Protein AF-A4EEC6-F1 (afdb_monomer)

Mean predicted aligned error: 7.41 Å

pLDDT: mean 76.88, std 9.53, range [44.56, 86.56]

Radius of gyration: 12.79 Å; Cα contacts (8 Å, |Δi|>4): 101; chains: 1; bounding box: 31×28×29 Å

Structure (mmCIF, N/CA/C/O backbone):
data_AF-A4EEC6-F1
#
_entry.id   AF-A4EEC6-F1
#
loop_
_atom_site.group_PDB
_atom_site.id
_atom_site.type_symbol
_atom_site.label_atom_id
_atom_site.label_alt_id
_atom_site.label_comp_id
_atom_site.label_asym_id
_atom_site.label_entity_id
_atom_site.label_seq_id
_atom_site.pdbx_PDB_ins_code
_atom_site.Cartn_x
_atom_site.Cartn_y
_atom_site.Cartn_z
_atom_site.occupancy
_atom_site.B_iso_or_equiv
_atom_site.auth_seq_id
_atom_site.auth_comp_id
_atom_site.auth_asym_id
_atom_site.auth_atom_id
_atom_site.pdbx_PDB_model_num
ATOM 1 N N . MET A 1 1 ? 14.126 7.334 -16.837 1.00 60.81 1 MET A N 1
ATOM 2 C CA . MET A 1 1 ? 14.103 7.527 -15.365 1.00 60.81 1 MET A CA 1
ATOM 3 C C . MET A 1 1 ? 13.174 6.558 -14.622 1.00 60.81 1 MET A C 1
ATOM 5 O O . MET A 1 1 ? 13.540 6.122 -13.540 1.00 60.81 1 MET A O 1
ATOM 9 N N . ARG A 1 2 ? 11.965 6.238 -15.134 1.00 64.00 2 ARG A N 1
ATOM 10 C CA . ARG A 1 2 ? 11.032 5.276 -14.496 1.00 64.00 2 ARG A CA 1
ATOM 11 C C . ARG A 1 2 ? 11.243 3.827 -14.947 1.00 64.00 2 ARG A C 1
ATOM 13 O O . ARG A 1 2 ? 11.365 2.952 -14.103 1.00 64.00 2 ARG A O 1
ATOM 20 N N . GLU A 1 3 ? 11.370 3.594 -16.251 1.00 62.81 3 GLU A N 1
ATOM 21 C CA . GLU A 1 3 ? 11.586 2.247 -16.808 1.00 62.81 3 GLU A CA 1
ATOM 22 C C . GLU A 1 3 ? 12.883 1.593 -16.310 1.00 62.81 3 GLU A C 1
ATOM 24 O O . GLU A 1 3 ? 12.893 0.404 -16.015 1.00 62.81 3 GLU A O 1
ATOM 29 N N . GLU A 1 4 ? 13.962 2.360 -16.115 1.00 67.38 4 GLU A N 1
ATOM 30 C CA . GLU A 1 4 ? 15.215 1.816 -15.565 1.00 67.38 4 GLU A CA 1
ATOM 31 C C . GLU A 1 4 ? 15.041 1.337 -14.117 1.00 67.38 4 GLU A C 1
ATOM 33 O O . GLU A 1 4 ? 15.611 0.321 -13.722 1.00 67.38 4 GLU A O 1
ATOM 38 N N . PHE A 1 5 ? 14.219 2.037 -13.326 1.00 68.31 5 PHE A N 1
ATOM 39 C CA . PHE A 1 5 ? 13.894 1.611 -11.968 1.00 68.31 5 PHE A CA 1
ATOM 40 C C . PHE A 1 5 ? 13.033 0.348 -11.983 1.00 68.31 5 PHE A C 1
ATOM 42 O O . PHE A 1 5 ? 13.268 -0.554 -11.191 1.00 68.31 5 PHE A O 1
ATOM 49 N N . GLU A 1 6 ? 12.084 0.242 -12.913 1.00 67.44 6 GLU A N 1
ATOM 50 C CA . GLU A 1 6 ? 11.226 -0.939 -13.058 1.00 67.44 6 GLU A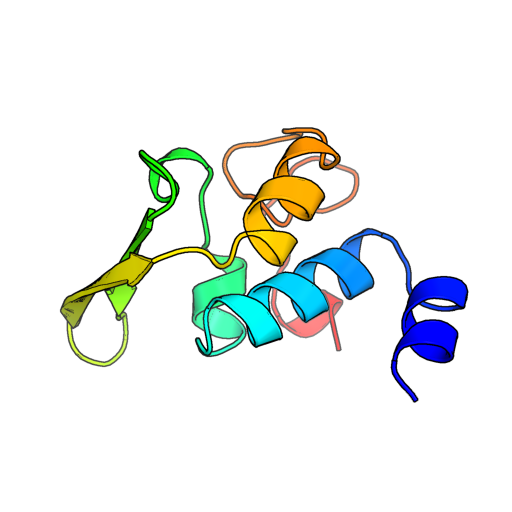 CA 1
ATOM 51 C C . GLU A 1 6 ? 12.001 -2.215 -13.446 1.00 67.44 6 GLU A C 1
ATOM 53 O O . GLU A 1 6 ? 11.535 -3.309 -13.134 1.00 67.44 6 GLU A O 1
ATOM 58 N N . ILE A 1 7 ? 13.177 -2.083 -14.074 1.00 68.69 7 ILE A N 1
ATOM 59 C CA . ILE A 1 7 ? 14.059 -3.202 -14.456 1.00 68.69 7 ILE A CA 1
ATOM 60 C C . ILE A 1 7 ? 14.990 -3.625 -13.308 1.00 68.69 7 ILE A C 1
ATOM 62 O O . ILE A 1 7 ? 15.286 -4.807 -13.152 1.00 68.69 7 ILE A O 1
ATOM 66 N N . VAL A 1 8 ? 15.478 -2.669 -12.511 1.00 76.44 8 VAL A N 1
ATOM 67 C CA . VAL A 1 8 ? 16.483 -2.922 -11.460 1.00 76.44 8 VAL A CA 1
ATOM 68 C C . VAL A 1 8 ? 15.843 -3.178 -10.090 1.00 76.44 8 VAL A C 1
ATOM 70 O O . VAL A 1 8 ? 16.421 -3.858 -9.241 1.00 76.44 8 VAL A O 1
ATOM 73 N N . ALA A 1 9 ? 14.654 -2.627 -9.841 1.00 74.19 9 ALA A N 1
ATOM 74 C CA . ALA A 1 9 ? 13.992 -2.728 -8.551 1.00 74.19 9 ALA A CA 1
ATOM 75 C C . ALA A 1 9 ? 13.407 -4.124 -8.317 1.00 74.19 9 ALA A C 1
ATOM 77 O O . ALA A 1 9 ? 12.738 -4.700 -9.167 1.00 74.19 9 ALA A O 1
ATOM 78 N N . THR A 1 10 ? 13.579 -4.627 -7.095 1.00 80.06 10 THR A N 1
ATOM 79 C CA . THR A 1 10 ? 12.827 -5.799 -6.620 1.00 80.06 10 THR A CA 1
ATOM 80 C C . THR A 1 10 ? 11.316 -5.558 -6.714 1.00 80.06 10 THR A C 1
ATOM 82 O O . THR A 1 10 ? 10.867 -4.431 -6.490 1.00 80.06 10 THR A O 1
ATOM 85 N N . ASP A 1 11 ? 10.523 -6.612 -6.932 1.00 79.31 11 ASP A N 1
ATOM 86 C CA . ASP A 1 11 ? 9.053 -6.535 -7.048 1.00 79.31 11 ASP A CA 1
ATOM 87 C C . ASP A 1 11 ? 8.404 -5.733 -5.912 1.00 79.31 11 ASP A C 1
ATOM 89 O O . ASP A 1 11 ? 7.493 -4.930 -6.115 1.00 79.31 11 ASP A O 1
ATOM 93 N N . ARG A 1 12 ? 8.936 -5.888 -4.694 1.00 80.00 12 ARG A N 1
ATOM 94 C CA . ARG A 1 12 ? 8.505 -5.142 -3.509 1.00 80.00 12 ARG A CA 1
ATOM 95 C C . ARG A 1 12 ? 8.812 -3.648 -3.610 1.00 80.00 12 ARG A C 1
ATOM 97 O O . ARG A 1 12 ? 7.964 -2.833 -3.260 1.00 80.00 12 ARG A O 1
ATOM 104 N N . ALA A 1 13 ? 10.018 -3.277 -4.034 1.00 80.94 13 ALA A N 1
ATOM 105 C CA . ALA A 1 13 ? 10.391 -1.872 -4.190 1.00 80.94 13 ALA A CA 1
ATOM 106 C C . ALA A 1 13 ? 9.571 -1.206 -5.304 1.00 80.94 13 ALA A C 1
ATOM 108 O O . ALA A 1 13 ? 9.107 -0.080 -5.127 1.00 80.94 13 ALA A O 1
ATOM 109 N N . ARG A 1 14 ? 9.307 -1.931 -6.399 1.00 83.62 14 ARG A N 1
ATOM 110 C CA . ARG A 1 14 ? 8.414 -1.482 -7.474 1.00 83.62 14 ARG A CA 1
ATOM 111 C C . ARG A 1 14 ? 6.977 -1.298 -6.983 1.00 83.62 14 ARG A C 1
ATOM 113 O O . ARG A 1 14 ? 6.380 -0.259 -7.237 1.00 83.62 14 ARG A O 1
ATOM 120 N N . LEU A 1 15 ? 6.457 -2.236 -6.190 1.00 84.44 15 LEU A N 1
ATOM 121 C CA . LEU A 1 15 ? 5.134 -2.127 -5.568 1.00 84.44 15 LEU A CA 1
ATOM 122 C C . LEU A 1 15 ? 5.019 -0.908 -4.64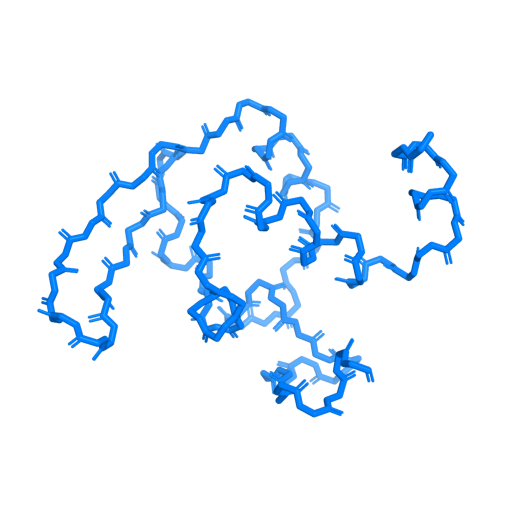5 1.00 84.44 15 LEU A C 1
ATOM 124 O O . LEU A 1 15 ? 4.054 -0.153 -4.741 1.00 84.44 15 LEU A O 1
ATOM 128 N N . VAL A 1 16 ? 6.008 -0.684 -3.774 1.00 83.81 16 VAL A N 1
ATOM 129 C CA . VAL A 1 16 ? 6.053 0.509 -2.911 1.00 83.81 16 VAL A CA 1
ATOM 130 C C . VAL A 1 16 ? 6.073 1.781 -3.758 1.00 83.81 16 VAL A C 1
ATOM 132 O O . VAL A 1 16 ? 5.365 2.735 -3.446 1.00 83.81 16 VAL A O 1
ATOM 135 N N . TYR A 1 17 ? 6.859 1.794 -4.833 1.00 84.31 17 TYR A N 1
ATOM 136 C CA . TYR A 1 17 ? 6.970 2.933 -5.735 1.00 84.31 17 TYR A CA 1
ATOM 137 C C . TYR A 1 17 ? 5.645 3.257 -6.443 1.00 84.31 17 TYR A C 1
ATOM 139 O O . TYR A 1 17 ? 5.195 4.402 -6.388 1.00 84.31 17 TYR A O 1
ATOM 147 N N . GLU A 1 18 ? 4.977 2.261 -7.031 1.00 86.19 18 GLU A N 1
ATOM 148 C CA . GLU A 1 18 ? 3.667 2.436 -7.677 1.00 86.19 18 GLU A CA 1
ATOM 149 C C . GLU A 1 18 ? 2.599 2.904 -6.679 1.00 86.19 18 GLU A C 1
ATOM 151 O O . GLU A 1 18 ? 1.820 3.805 -6.986 1.00 86.19 18 GLU A O 1
ATOM 156 N N . LEU A 1 19 ? 2.595 2.372 -5.451 1.00 85.69 19 LEU A N 1
ATOM 157 C CA . LEU A 1 19 ? 1.682 2.817 -4.393 1.00 85.69 19 LEU A CA 1
ATOM 158 C C . LEU A 1 19 ? 1.949 4.268 -3.974 1.00 85.69 19 LEU A C 1
ATOM 160 O O . LEU A 1 19 ? 1.006 5.043 -3.816 1.00 85.69 19 LEU A O 1
ATOM 164 N N . CYS A 1 20 ? 3.217 4.663 -3.824 1.00 84.88 20 CYS A N 1
ATOM 165 C CA . CYS A 1 20 ? 3.596 6.048 -3.539 1.00 84.88 20 CYS A CA 1
ATOM 166 C C . CYS A 1 20 ? 3.110 7.000 -4.636 1.00 84.88 20 CYS A C 1
ATOM 168 O O . CYS A 1 20 ? 2.545 8.049 -4.326 1.00 84.88 20 CYS A O 1
ATOM 170 N N . LEU A 1 21 ? 3.298 6.626 -5.904 1.00 85.25 21 LEU A N 1
ATOM 171 C CA . LEU A 1 21 ? 2.873 7.434 -7.043 1.00 85.25 21 LEU A CA 1
ATOM 172 C C . LEU A 1 21 ? 1.352 7.488 -7.200 1.00 85.25 21 LEU A C 1
ATOM 174 O O . LEU A 1 21 ? 0.812 8.552 -7.489 1.00 85.25 21 LEU A O 1
ATOM 178 N N . GLY A 1 22 ? 0.664 6.360 -7.029 1.00 84.50 22 GLY A N 1
ATOM 179 C CA . GLY A 1 22 ? -0.775 6.268 -7.261 1.00 84.50 22 GLY A CA 1
ATOM 180 C C . GLY A 1 22 ? -1.627 6.801 -6.109 1.00 84.50 22 GLY A C 1
ATOM 181 O O . GLY A 1 22 ? -2.707 7.322 -6.360 1.00 84.50 22 GLY A O 1
ATOM 182 N N . LEU A 1 23 ? -1.154 6.708 -4.860 1.00 83.00 23 LEU A N 1
ATOM 183 C CA . LEU A 1 23 ? -1.908 7.136 -3.671 1.00 83.00 23 LEU A CA 1
ATOM 184 C C . LEU A 1 23 ? -1.459 8.493 -3.113 1.00 83.00 23 LEU A C 1
ATOM 186 O O . LEU A 1 23 ? -2.188 9.109 -2.330 1.00 83.00 23 LEU A O 1
ATOM 190 N N . GLY A 1 24 ? -0.239 8.939 -3.433 1.00 81.81 24 GLY A N 1
ATOM 191 C CA . GLY A 1 24 ? 0.326 10.195 -2.928 1.00 81.81 24 GLY A CA 1
ATOM 192 C C . GL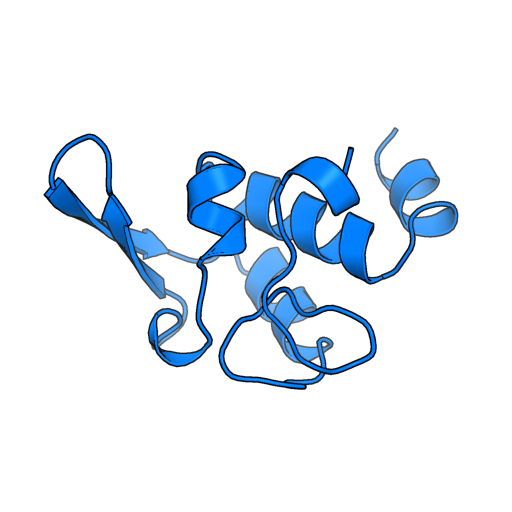Y A 1 24 ? 0.443 10.267 -1.398 1.00 81.81 24 GLY A C 1
ATOM 193 O O . GLY A 1 24 ? 0.483 11.359 -0.830 1.00 81.81 24 GLY A O 1
ATOM 194 N N . GLN A 1 25 ? 0.443 9.123 -0.706 1.00 80.25 25 GLN A N 1
ATOM 195 C CA . GLN A 1 25 ? 0.530 9.054 0.754 1.00 80.25 25 GLN A CA 1
ATOM 196 C C . GLN A 1 25 ? 1.976 8.925 1.239 1.00 80.25 25 GLN A C 1
ATOM 198 O O . GLN A 1 25 ? 2.901 8.628 0.485 1.00 80.25 25 GLN A O 1
ATOM 203 N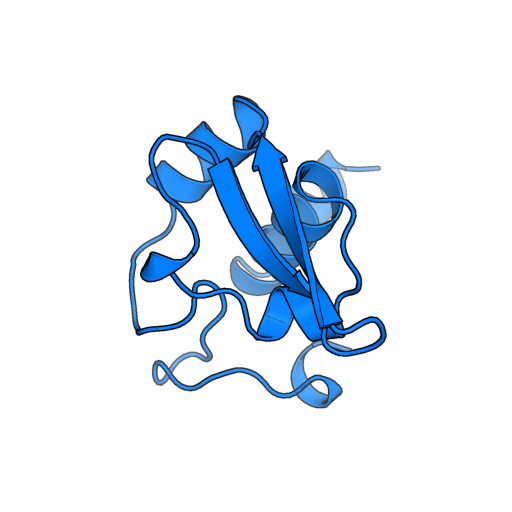 N . ARG A 1 26 ? 2.187 9.148 2.542 1.00 80.69 26 ARG A N 1
ATOM 204 C CA . ARG A 1 26 ? 3.501 8.947 3.162 1.00 80.69 26 ARG A CA 1
ATOM 205 C C . ARG A 1 26 ? 3.831 7.462 3.178 1.00 80.69 26 ARG A C 1
ATOM 207 O O . ARG A 1 26 ? 2.976 6.639 3.495 1.00 80.69 26 ARG A O 1
ATOM 214 N N . ILE A 1 27 ? 5.102 7.135 2.965 1.00 79.12 27 ILE A N 1
ATOM 215 C CA . ILE A 1 27 ? 5.593 5.752 3.011 1.00 79.12 27 ILE A CA 1
ATOM 216 C C . ILE A 1 27 ? 5.191 5.020 4.305 1.00 79.12 27 ILE A C 1
ATOM 218 O O . ILE A 1 27 ? 4.816 3.859 4.254 1.00 79.12 27 ILE A O 1
ATOM 222 N N . GLY A 1 28 ? 5.159 5.697 5.460 1.00 76.06 28 GLY A N 1
ATOM 223 C CA . GLY A 1 28 ? 4.716 5.089 6.722 1.00 76.06 28 GLY A CA 1
ATOM 224 C C . GLY A 1 28 ? 3.241 4.661 6.748 1.00 76.06 28 GLY A C 1
ATOM 225 O O . GLY A 1 28 ? 2.914 3.682 7.418 1.00 76.06 28 GLY A O 1
ATOM 226 N N . ASP A 1 29 ? 2.370 5.360 6.015 1.00 78.62 29 ASP A N 1
ATOM 227 C CA . ASP A 1 29 ? 0.962 4.984 5.840 1.00 78.62 29 ASP A CA 1
ATOM 228 C C . ASP A 1 29 ? 0.827 3.896 4.763 1.00 78.62 29 ASP A C 1
ATOM 230 O O . ASP A 1 29 ? 0.054 2.954 4.925 1.00 78.62 29 ASP A O 1
ATOM 234 N N . ILE A 1 30 ? 1.646 3.969 3.708 1.00 82.62 30 ILE A N 1
ATOM 235 C CA . ILE A 1 30 ? 1.706 2.963 2.638 1.00 82.62 30 ILE A CA 1
ATOM 236 C C . ILE A 1 30 ? 2.128 1.601 3.187 1.00 82.62 30 ILE A C 1
ATOM 238 O O . ILE A 1 30 ? 1.536 0.597 2.828 1.00 82.62 30 ILE A O 1
ATOM 242 N N . LEU A 1 31 ? 3.067 1.535 4.132 1.00 80.56 31 LEU A N 1
ATOM 243 C CA . LEU A 1 31 ? 3.470 0.266 4.757 1.00 80.56 31 LEU A CA 1
ATOM 244 C C . LEU A 1 31 ? 2.372 -0.410 5.579 1.00 80.56 31 LEU A C 1
ATOM 246 O O . LEU A 1 31 ? 2.476 -1.596 5.886 1.00 80.56 31 LEU A O 1
ATOM 250 N N . LYS A 1 32 ? 1.330 0.336 5.946 1.00 78.88 32 LYS A N 1
ATOM 251 C CA . LYS A 1 32 ? 0.183 -0.166 6.707 1.00 78.88 32 LYS A CA 1
ATOM 252 C C . LYS A 1 32 ? -1.018 -0.471 5.817 1.00 78.88 32 LYS A C 1
ATOM 254 O O . LYS A 1 32 ? -2.073 -0.825 6.343 1.00 78.88 32 LYS A O 1
ATOM 259 N N . ILE A 1 33 ? -0.879 -0.331 4.498 1.00 83.38 33 ILE A N 1
ATOM 260 C CA . ILE A 1 33 ? -1.963 -0.620 3.569 1.00 83.38 33 ILE A CA 1
ATOM 261 C C . ILE A 1 33 ? -2.352 -2.097 3.655 1.00 83.38 33 ILE A C 1
ATOM 263 O O . ILE A 1 33 ? -1.505 -2.996 3.628 1.00 83.38 33 ILE A O 1
ATOM 267 N N . ARG A 1 34 ? -3.655 -2.342 3.749 1.00 85.50 34 ARG A N 1
ATOM 268 C CA . ARG A 1 34 ? -4.252 -3.675 3.746 1.00 85.50 34 ARG A CA 1
ATOM 269 C C . ARG A 1 34 ? -5.106 -3.848 2.508 1.00 85.50 34 ARG A C 1
ATOM 271 O O . ARG A 1 34 ? -5.651 -2.870 2.006 1.00 85.50 34 ARG A O 1
ATOM 278 N N . TRP A 1 35 ? -5.259 -5.089 2.060 1.00 84.94 35 TRP A N 1
ATOM 279 C CA . TRP A 1 35 ? -6.170 -5.391 0.955 1.00 84.94 35 TRP A CA 1
ATOM 280 C C . TRP A 1 35 ? -7.611 -4.986 1.283 1.00 84.94 35 TRP A C 1
ATOM 282 O O . TRP A 1 35 ? -8.287 -4.468 0.409 1.00 84.94 35 TRP A O 1
ATOM 292 N N . ASP A 1 36 ? -8.033 -5.097 2.548 1.00 83.88 36 ASP A N 1
ATOM 293 C CA . ASP A 1 36 ? -9.360 -4.651 3.013 1.00 83.88 36 ASP A CA 1
ATOM 294 C C . ASP A 1 36 ? -9.593 -3.137 2.885 1.00 83.88 36 ASP A C 1
ATOM 296 O O . ASP A 1 36 ? -10.732 -2.687 2.834 1.00 83.88 36 ASP A O 1
ATOM 300 N N . HIS A 1 37 ? -8.526 -2.333 2.859 1.00 83.50 37 HIS A N 1
ATOM 301 C CA . HIS A 1 37 ? -8.639 -0.887 2.647 1.00 83.50 37 HIS A CA 1
ATOM 302 C C . HIS A 1 37 ? -8.821 -0.537 1.167 1.00 83.50 37 HIS A C 1
ATOM 304 O O . HIS A 1 37 ? -9.168 0.596 0.843 1.00 83.50 37 HIS A O 1
ATOM 310 N N . ILE A 1 38 ? -8.530 -1.476 0.264 1.00 84.25 38 ILE A N 1
ATOM 311 C CA . ILE A 1 38 ? -8.701 -1.302 -1.172 1.00 84.25 38 ILE A CA 1
ATOM 312 C C . ILE A 1 38 ? -10.047 -1.909 -1.549 1.00 84.25 38 ILE A C 1
ATOM 314 O O . ILE A 1 38 ? -10.178 -3.126 -1.665 1.00 84.25 38 ILE A O 1
ATOM 318 N N . ASN A 1 39 ? -11.048 -1.058 -1.747 1.00 79.56 39 ASN A N 1
ATOM 319 C CA . ASN A 1 39 ? -12.388 -1.490 -2.113 1.00 79.56 39 ASN A CA 1
ATOM 320 C C . ASN A 1 39 ? -12.930 -0.673 -3.285 1.00 79.56 39 ASN A C 1
ATOM 322 O O . ASN A 1 39 ? -12.819 0.552 -3.301 1.00 79.56 39 ASN A O 1
ATOM 326 N N . ASP A 1 40 ? -13.522 -1.359 -4.264 1.00 77.56 40 ASP A N 1
ATOM 327 C CA . ASP A 1 40 ? -14.167 -0.739 -5.429 1.00 77.56 40 ASP A CA 1
ATOM 328 C C . ASP A 1 40 ? -13.276 0.303 -6.139 1.00 77.56 40 ASP A C 1
ATOM 330 O O . ASP A 1 40 ? -13.680 1.418 -6.466 1.00 77.56 40 ASP A O 1
ATOM 334 N N . GLY A 1 41 ? -11.983 -0.006 -6.281 1.00 81.06 41 GLY A N 1
ATOM 335 C CA . GLY A 1 41 ? -11.036 0.912 -6.906 1.00 81.06 41 GLY A CA 1
ATOM 336 C C . GLY A 1 41 ? -10.732 2.176 -6.094 1.00 81.06 41 GLY A C 1
AT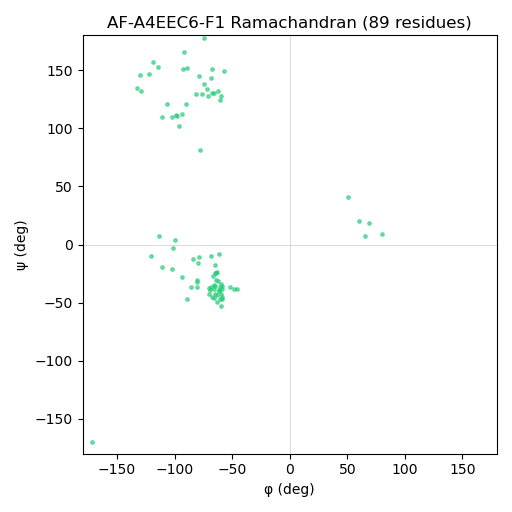OM 337 O O . GLY A 1 41 ? -10.221 3.140 -6.659 1.00 81.06 41 GLY A O 1
ATOM 338 N N . HIS A 1 42 ? -11.011 2.178 -4.794 1.00 84.44 42 HIS A N 1
ATOM 339 C CA . HIS A 1 42 ? -10.658 3.243 -3.867 1.00 84.44 42 HIS A CA 1
ATOM 340 C C . HIS A 1 42 ? -9.797 2.699 -2.730 1.00 84.44 42 HIS A C 1
ATOM 342 O O . HIS A 1 42 ? -9.968 1.564 -2.295 1.00 84.44 42 HIS A O 1
ATOM 348 N N . TYR A 1 43 ? -8.875 3.524 -2.248 1.00 85.62 43 TYR A N 1
ATOM 349 C CA . TYR A 1 43 ? -8.109 3.283 -1.040 1.00 85.62 43 TYR A CA 1
ATOM 350 C C . TYR A 1 43 ? -8.676 4.119 0.105 1.00 85.62 43 TYR A C 1
ATOM 352 O O . TYR A 1 43 ? -8.538 5.346 0.123 1.00 85.62 43 TYR A O 1
ATOM 360 N N . ASP A 1 44 ? -9.295 3.431 1.053 1.00 85.06 44 ASP A N 1
ATOM 361 C CA . ASP A 1 44 ? -9.862 4.007 2.260 1.00 85.06 44 ASP A CA 1
ATOM 362 C C . ASP A 1 44 ? -8.832 3.927 3.388 1.00 85.06 44 ASP A C 1
ATOM 364 O O . ASP A 1 44 ? -8.484 2.848 3.869 1.00 85.06 44 ASP A O 1
ATOM 368 N N . LEU A 1 45 ? -8.325 5.078 3.828 1.00 82.06 45 LEU A N 1
ATOM 369 C CA . LEU A 1 45 ? -7.399 5.149 4.953 1.00 82.06 45 LEU A CA 1
ATOM 370 C C . LEU A 1 45 ? -7.827 6.180 5.984 1.00 82.06 45 LEU A C 1
ATOM 372 O O . LEU A 1 45 ? -8.292 7.270 5.661 1.00 82.06 45 LEU A O 1
ATOM 376 N N . THR A 1 46 ? -7.546 5.876 7.244 1.00 80.19 46 THR A N 1
ATOM 377 C CA . THR A 1 46 ? -7.576 6.865 8.319 1.00 80.19 46 THR A CA 1
ATOM 378 C C . THR A 1 46 ? -6.147 7.318 8.583 1.00 80.19 46 THR A C 1
ATOM 380 O O . THR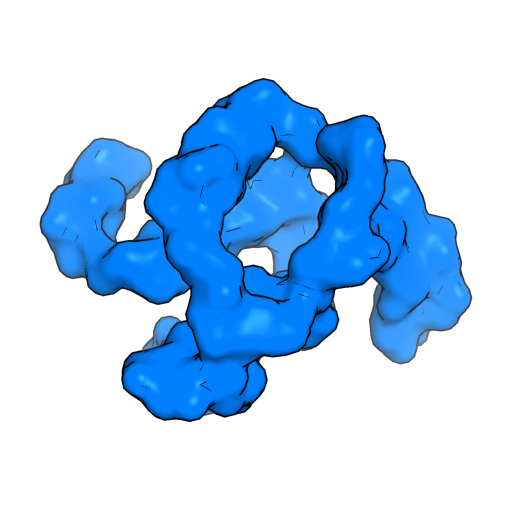 A 1 46 ? -5.318 6.537 9.051 1.00 80.19 46 THR A O 1
ATOM 383 N N . GLN A 1 47 ? -5.828 8.575 8.265 1.00 68.38 47 GLN A N 1
ATOM 384 C CA . GLN A 1 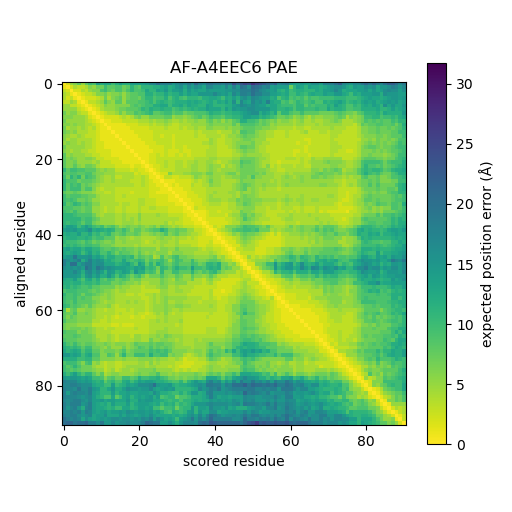47 ? -4.482 9.115 8.466 1.00 68.38 47 GLN A CA 1
ATOM 385 C C . GLN A 1 47 ? -4.089 9.073 9.943 1.00 68.38 47 GLN A C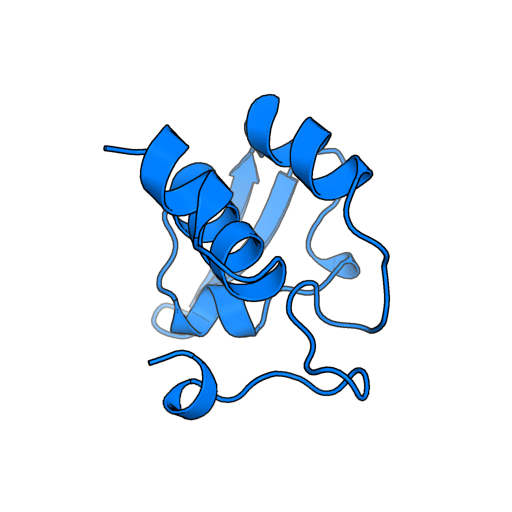 1
ATOM 387 O O . GLN A 1 47 ? -4.747 9.686 10.779 1.00 68.38 47 GLN A O 1
ATOM 392 N N . GLY A 1 48 ? -2.958 8.441 10.268 1.00 65.94 48 GLY A N 1
ATOM 393 C CA . GLY A 1 48 ? -2.510 8.323 11.660 1.00 65.94 48 GLY A CA 1
ATOM 394 C C . GLY A 1 48 ? -2.119 9.656 12.310 1.00 65.94 48 GLY A C 1
ATOM 395 O O . GLY A 1 48 ? -2.221 9.801 13.522 1.00 65.94 48 GLY A O 1
ATOM 396 N N . LYS A 1 49 ? -1.688 10.647 11.518 1.00 70.06 49 LYS A N 1
ATOM 397 C CA . LYS A 1 49 ? -1.249 11.958 12.033 1.00 70.06 49 LYS A CA 1
ATOM 398 C C . LYS A 1 49 ? -2.411 12.903 12.353 1.00 70.06 49 LYS A C 1
ATOM 400 O O . LYS A 1 49 ? -2.294 13.748 13.231 1.00 70.06 49 LYS A O 1
ATOM 405 N N . THR A 1 50 ? -3.497 12.796 11.601 1.00 67.88 50 THR A N 1
ATOM 406 C CA . THR A 1 50 ? -4.613 13.757 11.593 1.00 67.88 50 THR A CA 1
ATOM 407 C C . THR A 1 50 ? -5.945 13.118 11.971 1.00 67.88 50 THR A C 1
ATOM 409 O O . THR A 1 50 ? -6.915 13.842 12.158 1.00 67.88 50 THR A O 1
ATOM 412 N N . GLY A 1 51 ? -6.019 11.785 12.056 1.00 73.62 51 GLY A N 1
ATOM 413 C CA . GLY A 1 51 ? -7.241 11.029 12.345 1.00 73.62 51 GLY A CA 1
ATOM 414 C C . GLY A 1 51 ? -8.316 11.131 11.261 1.00 73.62 51 GLY A C 1
ATOM 415 O O . GLY A 1 51 ? -9.434 10.672 11.464 1.00 73.62 51 GLY A O 1
ATOM 416 N N . LYS A 1 52 ? -8.010 11.752 10.116 1.00 79.50 52 LYS A N 1
ATOM 417 C CA . LYS A 1 52 ? -8.983 11.983 9.047 1.00 79.50 52 LYS A CA 1
ATOM 418 C C . LYS A 1 52 ? -9.146 10.735 8.196 1.00 79.50 52 LYS A C 1
ATOM 420 O O . LYS A 1 52 ? -8.153 10.198 7.703 1.00 79.50 52 LYS A O 1
ATOM 425 N N . PHE A 1 53 ? -10.396 10.331 7.999 1.00 82.75 53 PHE A N 1
ATOM 426 C CA . PHE A 1 53 ? -10.766 9.359 6.982 1.00 82.75 53 PHE A CA 1
ATOM 427 C C . PHE A 1 53 ? -10.639 10.000 5.598 1.00 82.75 53 PHE A C 1
ATOM 429 O O . PHE A 1 53 ? -11.163 11.089 5.353 1.00 82.75 53 PHE A O 1
ATOM 436 N N . LEU A 1 54 ? -9.909 9.336 4.714 1.00 84.06 54 LEU A N 1
ATOM 437 C CA . LEU A 1 54 ? -9.666 9.734 3.340 1.00 84.06 54 LEU A CA 1
ATOM 438 C C . LEU A 1 54 ? -9.980 8.549 2.442 1.00 84.06 54 LEU A C 1
ATOM 440 O O . LEU A 1 54 ? -9.498 7.444 2.674 1.00 84.06 54 LEU A O 1
ATOM 444 N N . ARG A 1 55 ? -10.750 8.824 1.396 1.00 85.75 55 ARG A N 1
ATOM 445 C CA . ARG A 1 55 ? -11.045 7.890 0.319 1.00 85.75 55 ARG A CA 1
ATOM 446 C C . ARG A 1 55 ? -10.347 8.385 -0.936 1.00 85.75 55 ARG A C 1
ATOM 448 O O . ARG A 1 55 ? -10.701 9.439 -1.460 1.00 85.75 55 ARG A O 1
ATOM 455 N N . ILE A 1 56 ? -9.318 7.668 -1.370 1.00 84.62 56 ILE A N 1
ATOM 456 C CA . ILE A 1 56 ? -8.475 8.056 -2.504 1.00 84.62 56 ILE A CA 1
ATOM 457 C C . ILE A 1 56 ? -8.816 7.153 -3.690 1.00 84.62 56 ILE A C 1
ATOM 459 O O . ILE A 1 56 ? -8.673 5.939 -3.565 1.00 84.62 56 ILE A O 1
ATOM 463 N N . PRO A 1 57 ? -9.260 7.687 -4.838 1.00 85.38 57 PRO A N 1
ATOM 464 C CA . PRO A 1 57 ? -9.481 6.861 -6.018 1.00 85.38 57 PRO A CA 1
ATOM 465 C C . PRO A 1 57 ? -8.146 6.304 -6.529 1.00 85.38 57 PRO A C 1
ATOM 467 O O . PRO A 1 57 ? -7.176 7.043 -6.699 1.00 85.38 57 PRO A O 1
ATOM 470 N N . LEU A 1 58 ? -8.094 4.995 -6.775 1.00 85.69 58 LEU A N 1
ATOM 471 C CA . LEU A 1 58 ? -6.949 4.349 -7.409 1.00 85.69 58 LEU A CA 1
ATOM 472 C C . LEU A 1 58 ? -6.926 4.735 -8.888 1.00 85.69 58 LEU A C 1
ATOM 474 O O . LEU A 1 58 ? -7.946 4.655 -9.576 1.00 85.69 58 LEU A O 1
ATOM 478 N N . THR A 1 59 ? -5.754 5.112 -9.389 1.00 85.38 59 THR A N 1
ATOM 479 C CA . THR A 1 59 ? -5.550 5.315 -10.825 1.00 85.38 59 THR A CA 1
ATOM 480 C C . THR A 1 59 ? -5.646 3.984 -11.565 1.00 85.38 59 THR A C 1
ATOM 482 O O . THR A 1 59 ? -5.296 2.937 -11.016 1.00 85.38 59 THR A O 1
ATOM 485 N N . ASP A 1 60 ? -6.077 4.006 -12.826 1.00 85.12 60 ASP A N 1
ATOM 486 C CA . ASP A 1 60 ? -6.232 2.777 -13.619 1.00 85.12 60 ASP A CA 1
ATOM 487 C C . ASP A 1 60 ? -4.914 2.003 -13.748 1.00 85.12 60 ASP A C 1
ATOM 489 O O . ASP A 1 60 ? -4.899 0.781 -13.646 1.00 85.12 60 ASP A O 1
ATOM 493 N N . ARG A 1 61 ? -3.780 2.713 -13.843 1.00 84.00 61 ARG A N 1
ATOM 494 C CA . ARG A 1 61 ? -2.439 2.106 -13.806 1.00 84.00 61 ARG A CA 1
ATOM 495 C C . ARG A 1 61 ? -2.199 1.327 -12.513 1.00 84.00 61 ARG A C 1
ATOM 497 O O . ARG A 1 61 ? -1.713 0.201 -12.570 1.00 84.00 61 ARG A O 1
ATOM 504 N N . LEU A 1 62 ? -2.524 1.917 -11.361 1.00 84.69 62 LEU A N 1
ATOM 505 C CA . LEU A 1 62 ? -2.309 1.263 -10.074 1.00 84.69 62 LEU A CA 1
ATOM 506 C C . LEU A 1 62 ? -3.247 0.065 -9.897 1.00 84.69 62 LEU A C 1
ATOM 508 O O . LEU A 1 62 ? -2.814 -0.949 -9.363 1.00 84.69 62 LEU A O 1
ATOM 512 N N . LYS A 1 63 ? -4.491 0.143 -10.388 1.00 85.38 63 LYS A N 1
ATOM 513 C CA . LYS A 1 63 ? -5.410 -1.007 -10.411 1.00 85.38 63 LYS A CA 1
ATOM 514 C C . LYS A 1 63 ? -4.828 -2.159 -11.228 1.00 85.38 63 LYS A C 1
ATOM 516 O O . LYS A 1 63 ? -4.653 -3.242 -10.682 1.00 85.38 63 LYS A O 1
ATOM 521 N N . SER A 1 64 ? -4.424 -1.897 -12.473 1.00 86.56 64 SER A N 1
ATOM 522 C CA . SER A 1 64 ? -3.820 -2.919 -13.334 1.00 86.56 64 SER A CA 1
ATOM 523 C C . SER A 1 64 ? -2.551 -3.515 -12.727 1.00 86.56 64 SER A C 1
ATOM 525 O O . SER A 1 64 ? -2.328 -4.714 -12.837 1.00 86.56 64 SER A O 1
ATOM 527 N N . TYR A 1 65 ? -1.721 -2.705 -12.061 1.00 85.81 65 TYR A N 1
ATOM 528 C CA . TYR A 1 65 ? -0.538 -3.215 -11.371 1.00 85.81 65 TYR A CA 1
ATOM 529 C C . TYR A 1 65 ? -0.916 -4.091 -10.169 1.00 85.81 65 TYR A C 1
ATOM 531 O O . TYR A 1 65 ? -0.373 -5.181 -10.016 1.00 85.81 65 TYR A O 1
ATOM 539 N N . LEU A 1 66 ? -1.870 -3.663 -9.338 1.00 83.94 66 LEU A N 1
ATOM 540 C CA . LEU A 1 66 ? -2.338 -4.435 -8.183 1.00 83.94 66 LEU A CA 1
ATOM 541 C C . LEU A 1 66 ? -2.981 -5.768 -8.577 1.00 83.94 66 LEU A C 1
ATOM 543 O O . LEU A 1 66 ? -2.818 -6.734 -7.836 1.00 83.94 66 LEU A O 1
ATOM 547 N N . ASP A 1 67 ? -3.631 -5.851 -9.738 1.00 84.50 67 ASP A N 1
ATOM 548 C CA . ASP A 1 67 ? -4.165 -7.112 -10.269 1.00 84.50 67 ASP A CA 1
ATOM 549 C C . ASP A 1 67 ? -3.062 -8.131 -10.601 1.00 84.50 67 ASP A C 1
ATOM 551 O O . ASP A 1 67 ? -3.303 -9.337 -10.568 1.00 84.50 67 ASP A O 1
ATOM 555 N N . THR A 1 68 ? -1.832 -7.675 -10.867 1.00 84.81 68 THR A N 1
ATOM 556 C CA . THR A 1 68 ? -0.673 -8.565 -11.071 1.00 84.81 68 THR A CA 1
ATOM 557 C C . THR A 1 68 ? 0.002 -8.997 -9.766 1.00 84.81 68 THR A C 1
ATOM 559 O O . THR A 1 68 ? 0.839 -9.900 -9.770 1.00 84.81 68 THR A O 1
ATOM 562 N N . VAL A 1 69 ? -0.335 -8.360 -8.640 1.00 83.12 69 VAL A N 1
ATOM 563 C CA . VAL A 1 69 ? 0.334 -8.576 -7.353 1.00 83.12 69 VAL A CA 1
ATOM 564 C C . VAL A 1 69 ? -0.370 -9.686 -6.580 1.00 83.12 69 VAL A C 1
ATOM 566 O O . VAL A 1 69 ? -1.542 -9.589 -6.221 1.00 83.12 69 VAL A O 1
ATOM 569 N N . GLU A 1 70 ? 0.374 -10.740 -6.255 1.00 78.81 70 GLU A N 1
ATOM 570 C CA . GLU A 1 70 ? -0.143 -11.848 -5.455 1.00 78.81 70 GLU A CA 1
ATOM 571 C C . GLU A 1 70 ? -0.439 -11.417 -4.006 1.00 78.81 70 GLU A C 1
ATOM 573 O O . GLU A 1 70 ? 0.404 -10.844 -3.306 1.00 78.81 70 GLU A O 1
ATOM 578 N N . LYS A 1 71 ? -1.640 -11.747 -3.517 1.00 80.81 71 LYS A N 1
ATOM 579 C CA . LYS A 1 71 ? -2.088 -11.444 -2.150 1.00 80.81 71 LYS A CA 1
ATOM 580 C C . LYS A 1 71 ? -1.481 -12.428 -1.144 1.00 80.81 71 LYS A C 1
ATOM 582 O O . LYS A 1 71 ? -2.126 -13.381 -0.721 1.00 80.81 71 LYS A O 1
ATOM 587 N N . LYS A 1 72 ? -0.233 -12.183 -0.738 1.00 73.19 72 LYS A N 1
ATOM 588 C CA . LYS A 1 72 ? 0.526 -13.058 0.183 1.00 73.19 72 LYS A CA 1
ATOM 589 C C . LYS A 1 72 ? 0.172 -12.909 1.668 1.00 73.19 72 LYS A C 1
ATOM 591 O O . LYS A 1 72 ? 0.620 -13.707 2.486 1.00 73.19 72 LYS A O 1
ATOM 596 N N . GLY A 1 73 ? -0.600 -11.891 2.046 1.00 75.62 73 GLY A N 1
ATOM 597 C CA . GLY A 1 73 ? -0.950 -11.629 3.441 1.00 75.62 73 GLY A CA 1
ATOM 598 C C . GLY A 1 73 ? -1.995 -10.529 3.600 1.00 75.62 73 GLY A C 1
ATOM 599 O O . GLY A 1 73 ? -2.597 -10.082 2.629 1.00 75.62 73 GLY A O 1
ATOM 600 N N . LEU A 1 74 ? -2.203 -10.087 4.843 1.00 79.31 74 LEU A N 1
ATOM 601 C CA . LEU A 1 74 ? -3.162 -9.027 5.190 1.00 79.31 74 LEU A CA 1
ATOM 602 C C . LEU A 1 74 ? -2.776 -7.654 4.621 1.00 79.31 74 LEU A C 1
ATOM 604 O O . LEU A 1 74 ? -3.653 -6.861 4.272 1.00 79.31 74 LEU A O 1
ATOM 608 N N . THR A 1 75 ? -1.476 -7.363 4.547 1.00 82.44 75 THR A N 1
ATOM 609 C CA . THR A 1 75 ? -0.941 -6.124 3.973 1.00 82.44 75 THR A CA 1
ATOM 610 C C . THR A 1 75 ? -0.609 -6.305 2.495 1.00 82.44 75 THR A C 1
ATOM 612 O O . THR A 1 75 ? -0.273 -7.405 2.063 1.00 82.44 75 THR A O 1
ATOM 615 N N . VAL A 1 76 ? -0.682 -5.227 1.709 1.00 81.94 76 VAL A N 1
ATOM 616 C CA . VAL A 1 76 ? -0.273 -5.271 0.286 1.00 81.94 76 VAL A CA 1
ATOM 617 C C . VAL A 1 76 ? 1.244 -5.423 0.182 1.00 81.94 76 VAL A C 1
ATOM 619 O O . VAL A 1 76 ? 1.747 -6.156 -0.659 1.00 81.94 76 VAL A O 1
ATOM 622 N N . ILE A 1 77 ? 1.983 -4.770 1.083 1.00 79.31 77 ILE A N 1
ATOM 623 C CA . ILE A 1 77 ? 3.439 -4.887 1.176 1.00 79.31 77 ILE A CA 1
ATOM 624 C C . ILE A 1 77 ? 3.763 -5.899 2.274 1.00 79.31 77 ILE A C 1
ATOM 626 O O . ILE A 1 77 ? 3.565 -5.629 3.464 1.00 79.31 77 ILE A O 1
ATOM 630 N N . THR A 1 78 ? 4.280 -7.057 1.880 1.00 73.50 78 THR A N 1
ATOM 631 C CA . THR A 1 78 ? 4.751 -8.103 2.794 1.00 73.50 78 THR A CA 1
ATOM 632 C C . THR A 1 78 ? 6.235 -8.381 2.588 1.00 73.50 78 THR A C 1
ATOM 634 O O . THR A 1 78 ? 6.801 -8.103 1.529 1.00 73.50 78 THR A O 1
ATOM 637 N N . ASP A 1 79 ? 6.893 -8.924 3.610 1.00 65.81 79 ASP A N 1
ATOM 638 C CA . ASP A 1 79 ? 8.190 -9.573 3.430 1.00 65.81 79 ASP A CA 1
ATOM 639 C C . ASP A 1 79 ? 8.026 -10.947 2.748 1.00 65.81 79 ASP A C 1
ATOM 641 O O . ASP A 1 79 ? 6.908 -11.398 2.478 1.00 65.81 79 ASP A O 1
ATOM 645 N N . ASN A 1 80 ? 9.143 -11.629 2.476 1.00 59.78 80 ASN A N 1
ATOM 646 C CA . ASN A 1 80 ? 9.146 -12.974 1.883 1.00 59.78 80 ASN A CA 1
ATOM 647 C C . ASN A 1 80 ? 8.436 -14.037 2.748 1.00 59.78 80 ASN A C 1
ATOM 649 O O . ASN A 1 80 ? 8.253 -15.160 2.295 1.00 59.78 80 ASN A O 1
ATOM 653 N N . VAL A 1 81 ? 8.048 -13.699 3.981 1.00 57.53 81 VAL A N 1
ATOM 654 C CA . VAL A 1 81 ? 7.389 -14.572 4.961 1.00 57.53 81 VAL A CA 1
ATOM 655 C C . VAL A 1 81 ? 5.946 -14.100 5.237 1.00 57.53 81 VAL A C 1
ATOM 657 O O . VAL A 1 81 ? 5.278 -14.621 6.126 1.00 57.53 81 VAL A O 1
ATOM 660 N N . GLY A 1 82 ? 5.430 -13.114 4.490 1.00 57.31 82 GLY A N 1
ATOM 661 C CA . GLY A 1 82 ? 4.061 -12.608 4.645 1.00 57.31 82 GLY A CA 1
ATOM 662 C C . GLY A 1 82 ? 3.867 -11.625 5.808 1.00 57.31 82 GLY A C 1
ATOM 663 O O . GLY A 1 82 ? 2.732 -11.271 6.130 1.00 57.31 82 GLY A O 1
ATOM 664 N N . ARG A 1 83 ? 4.941 -11.166 6.465 1.00 64.31 83 ARG A N 1
ATOM 665 C CA . ARG A 1 83 ? 4.856 -10.225 7.593 1.00 64.31 83 ARG A CA 1
ATOM 666 C C . ARG A 1 83 ? 4.896 -8.769 7.117 1.00 64.31 83 ARG A C 1
ATOM 668 O O . ARG A 1 83 ? 5.528 -8.472 6.099 1.00 64.31 83 ARG A O 1
ATOM 675 N N . PRO A 1 84 ? 4.283 -7.835 7.869 1.00 62.56 84 PRO A N 1
ATOM 676 C CA . PRO A 1 84 ? 4.372 -6.411 7.571 1.00 62.56 84 PRO A CA 1
ATOM 677 C C . PRO A 1 84 ? 5.825 -5.936 7.600 1.00 62.56 84 PRO A C 1
ATOM 679 O O . PRO A 1 84 ? 6.546 -6.142 8.584 1.00 62.56 84 PRO A O 1
ATOM 682 N N . VAL A 1 85 ? 6.256 -5.273 6.530 1.00 64.19 85 VAL A N 1
ATOM 683 C CA . VAL A 1 85 ? 7.633 -4.789 6.420 1.00 64.19 85 VAL A CA 1
ATOM 684 C C . VAL A 1 85 ? 7.811 -3.540 7.281 1.00 64.19 85 VAL A C 1
ATOM 686 O O . VAL A 1 85 ? 7.040 -2.584 7.196 1.00 64.19 85 VAL A O 1
ATOM 689 N N . LYS A 1 86 ? 8.852 -3.525 8.118 1.00 62.09 86 LYS A N 1
ATOM 690 C CA . LYS A 1 86 ? 9.218 -2.334 8.893 1.00 62.09 86 LYS A CA 1
ATOM 691 C C . LYS A 1 86 ? 9.964 -1.343 8.001 1.00 62.09 86 LYS A C 1
ATOM 693 O O . LYS A 1 86 ? 10.780 -1.738 7.176 1.00 62.09 86 LYS A O 1
ATOM 698 N N . TYR A 1 87 ? 9.747 -0.050 8.237 1.00 57.44 87 TYR A N 1
ATOM 699 C CA . TYR A 1 87 ? 10.361 1.065 7.499 1.00 57.44 87 TYR A CA 1
ATOM 700 C C . TYR A 1 87 ? 11.880 0.914 7.274 1.00 57.44 87 TYR A C 1
ATOM 702 O O . TYR A 1 87 ? 12.379 1.182 6.188 1.00 57.44 87 TYR A O 1
ATOM 710 N N . ARG A 1 88 ? 12.610 0.393 8.271 1.00 58.62 88 ARG A N 1
ATOM 711 C CA . ARG A 1 88 ? 14.071 0.196 8.222 1.00 58.62 88 ARG A CA 1
ATOM 712 C C . ARG A 1 88 ? 14.544 -0.882 7.234 1.00 58.62 88 ARG A C 1
ATOM 714 O O . ARG A 1 88 ? 15.738 -1.031 7.043 1.00 58.62 88 ARG A O 1
ATOM 721 N N . THR A 1 89 ? 13.635 -1.675 6.675 1.00 58.16 89 THR A N 1
ATOM 722 C CA . THR A 1 89 ? 13.949 -2.799 5.775 1.00 58.16 89 THR A CA 1
ATOM 723 C C . THR A 1 89 ? 13.725 -2.442 4.299 1.00 58.16 89 THR A C 1
ATOM 725 O O . THR A 1 89 ? 13.948 -3.275 3.424 1.00 58.16 89 THR A O 1
ATOM 728 N N . ILE A 1 90 ? 13.238 -1.227 4.025 1.00 56.56 90 ILE A N 1
ATOM 729 C CA . ILE A 1 90 ? 12.928 -0.733 2.673 1.00 56.56 90 ILE A CA 1
ATOM 730 C C . ILE A 1 90 ? 13.887 0.380 2.233 1.00 56.56 90 ILE A C 1
ATOM 732 O O . ILE A 1 90 ? 13.991 0.623 1.035 1.00 56.56 90 ILE A O 1
ATOM 736 N N . ALA A 1 91 ? 14.575 1.024 3.181 1.00 44.56 91 ALA A N 1
ATOM 737 C CA . ALA A 1 91 ? 15.637 1.993 2.9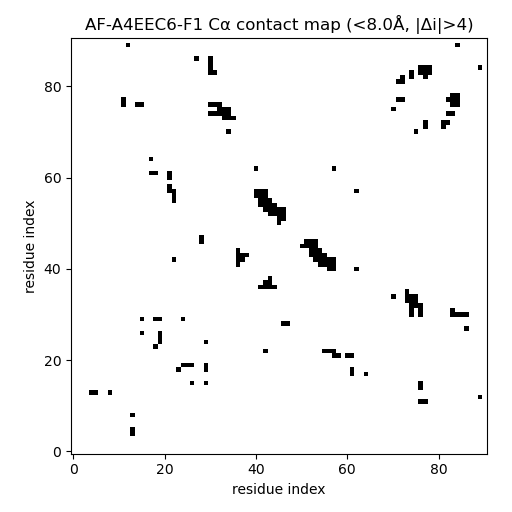17 1.00 44.56 91 ALA A CA 1
ATOM 738 C C . ALA A 1 91 ? 16.981 1.305 2.654 1.00 44.56 91 ALA A C 1
ATOM 740 O O . ALA A 1 91 ? 17.245 0.281 3.328 1.00 44.56 91 ALA A O 1
#

Secondary structure (DSSP, 8-state):
--HHHHHHS-HHHHHHHHHHHHH---HHHHTT-BGGGEETTEEEEE-TTT--EEEEEPPHHHHHHHHTS---SSBSSB-TTSPBPPGGGT-

Foldseek 3Di:
DLVVCVVPPDPLLVLLVLCCVFQVDDSVQLLVAFPVLCPPQWRWDQDPVPRDTDIGHGDPVNVVSLVVQDCLEGHSRADPNRHRDDPVRND

Nearest PDB structures (foldseek):
  1z1b-assembly1_B  TM=8.018E-01  e=3.178E-06  Lambdavirus lambda
  1z1g-assembly1_D  TM=8.019E-01  e=4.719E-06  Lambdavirus lambda
  1z19-assembly1_A-2  TM=8.018E-01  e=6.141E-06  Lambdavirus lambda
  1z1g-assembly1_C  TM=7.991E-01  e=5.750E-06  Lambdavirus lambda
  5j0n-assembly1_E  TM=7.980E-01  e=9.118E-06  Lambdavirus lambda

Solvent-accessible surface area (backbone atoms only — not comparable to full-atom values): 5538 Å² total; per-residue (Å²): 125,63,69,62,48,66,72,70,42,53,73,66,58,44,50,54,49,48,48,40,71,47,65,71,54,56,68,80,58,55,48,66,36,33,54,87,31,54,49,96,63,23,40,52,46,64,40,88,91,74,69,46,76,41,78,42,68,53,40,70,67,47,49,61,52,53,74,72,52,80,84,71,43,70,34,73,50,49,44,100,82,38,44,74,53,57,76,82,77,77,109

Sequence (91 aa):
MREEFEIVATDRARLVYELCLGLGQRIGDILKIRWDHINDGHYDLTQGKTGKFLRIPLTDRLKSYLDTVEKKGLTVITDNVGRPVKYRTIA